Protein AF-A0A0S3CWZ0-F1 (afdb_monomer_lite)

pLDDT: mean 90.43, std 9.96, range [54.44, 98.12]

Sequence (47 aa):
PVLLKLSENKYWLSVADSDVLLWAKGLAVGRNFKVDIIEPDIYPLAI

Structure (mmCIF, N/CA/C/O backbone):
data_AF-A0A0S3CWZ0-F1
#
_entry.id   AF-A0A0S3CWZ0-F1
#
loop_
_atom_site.group_PDB
_atom_site.id
_atom_site.type_symbol
_atom_site.label_atom_id
_atom_site.label_alt_id
_atom_site.label_comp_id
_atom_site.label_asym_id
_atom_site.label_entity_id
_atom_site.label_seq_id
_atom_site.pdbx_PDB_ins_code
_atom_site.Cartn_x
_atom_site.Cartn_y
_atom_site.Cartn_z
_atom_site.occupancy
_atom_site.B_iso_or_equiv
_atom_site.auth_seq_id
_atom_site.auth_comp_id
_atom_site.auth_asym_id
_atom_site.auth_atom_id
_atom_site.pdbx_PDB_model_num
ATOM 1 N N . PRO A 1 1 ? 8.927 3.874 2.638 1.00 83.62 1 PRO A N 1
ATOM 2 C CA . PRO A 1 1 ? 7.514 3.483 2.417 1.00 83.62 1 PRO A CA 1
ATOM 3 C C . PRO A 1 1 ? 6.750 3.607 3.736 1.00 83.62 1 PRO A C 1
ATOM 5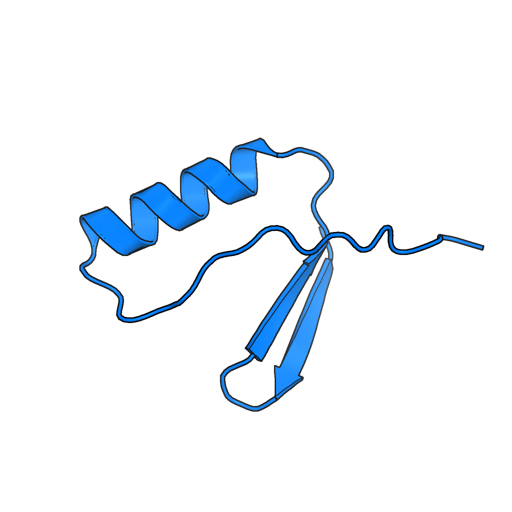 O O . PRO A 1 1 ? 7.330 3.307 4.779 1.00 83.62 1 PRO A O 1
ATOM 8 N N . VAL A 1 2 ? 5.497 4.057 3.694 1.00 90.38 2 VAL A N 1
ATOM 9 C CA . VAL A 1 2 ? 4.638 4.206 4.882 1.00 90.38 2 VAL A CA 1
ATOM 10 C C . VAL A 1 2 ?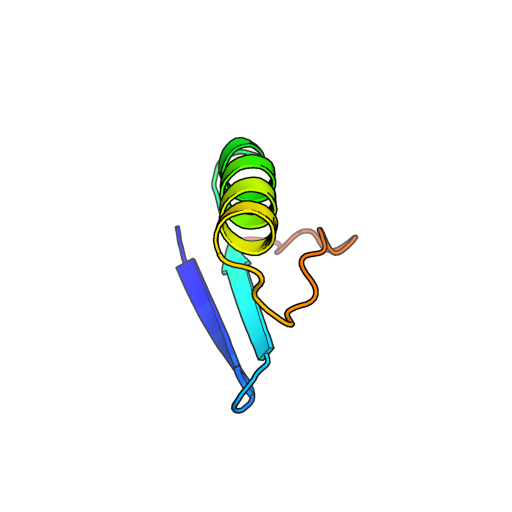 3.326 3.470 4.637 1.00 90.38 2 VAL A C 1
ATOM 12 O O . VAL A 1 2 ? 2.683 3.691 3.616 1.00 90.38 2 VAL A O 1
ATOM 15 N N . LEU A 1 3 ? 2.930 2.596 5.565 1.00 93.38 3 LEU A N 1
ATOM 16 C CA . LEU A 1 3 ? 1.653 1.882 5.525 1.00 93.38 3 LEU A CA 1
ATOM 17 C C . LEU A 1 3 ? 0.699 2.489 6.554 1.00 93.38 3 LEU A C 1
ATOM 19 O O . LEU A 1 3 ? 1.017 2.561 7.739 1.00 93.38 3 LEU A O 1
ATOM 23 N N . LEU A 1 4 ? -0.484 2.882 6.102 1.00 93.94 4 LEU A N 1
ATOM 24 C CA . LEU A 1 4 ? -1.541 3.449 6.928 1.00 93.94 4 LEU A CA 1
ATOM 25 C C . LEU A 1 4 ? -2.758 2.529 6.881 1.00 93.94 4 LEU A C 1
ATOM 27 O O . LEU A 1 4 ? -3.300 2.263 5.809 1.00 93.94 4 LEU A O 1
ATOM 31 N N . LYS A 1 5 ? -3.209 2.056 8.044 1.00 95.75 5 LYS A N 1
ATOM 32 C CA . LYS A 1 5 ? -4.461 1.305 8.175 1.00 95.75 5 LYS A CA 1
ATOM 33 C C . LYS A 1 5 ? -5.609 2.291 8.381 1.00 95.75 5 LYS A C 1
ATOM 35 O O . LYS A 1 5 ? -5.701 2.913 9.433 1.00 95.75 5 LYS A O 1
ATOM 40 N N . LEU A 1 6 ? -6.467 2.434 7.375 1.00 94.44 6 LEU A N 1
ATOM 41 C CA . LEU A 1 6 ? -7.618 3.344 7.412 1.00 94.44 6 LEU A CA 1
ATOM 42 C C . LEU A 1 6 ? -8.853 2.690 8.038 1.00 94.44 6 LEU A C 1
ATOM 44 O O . LEU A 1 6 ? -9.672 3.361 8.656 1.00 94.44 6 LEU A O 1
ATOM 48 N N . SER A 1 7 ? -9.000 1.379 7.853 1.00 97.00 7 SER A N 1
ATOM 49 C CA . SER A 1 7 ? -10.025 0.551 8.489 1.00 97.00 7 SER A CA 1
ATOM 50 C C . SER A 1 7 ? -9.547 -0.902 8.544 1.00 97.00 7 SER A C 1
ATOM 52 O O . SER A 1 7 ? -8.414 -1.199 8.170 1.00 97.00 7 SER A O 1
ATOM 54 N N . GLU A 1 8 ? -10.380 -1.829 9.017 1.00 97.50 8 GLU A N 1
ATOM 55 C CA . GLU A 1 8 ? -10.019 -3.249 9.126 1.00 97.50 8 GLU A CA 1
ATOM 56 C C . GLU A 1 8 ? -9.449 -3.832 7.818 1.00 97.50 8 GLU A C 1
ATOM 58 O O . GLU A 1 8 ? -8.401 -4.481 7.850 1.00 97.50 8 GLU A O 1
ATOM 63 N N . ASN A 1 9 ? -10.072 -3.489 6.682 1.00 97.19 9 ASN A N 1
ATOM 64 C CA . ASN A 1 9 ? -9.769 -4.017 5.346 1.00 97.19 9 ASN A CA 1
ATOM 65 C C . ASN A 1 9 ? -9.354 -2.934 4.332 1.00 97.19 9 ASN A C 1
ATOM 67 O O . ASN A 1 9 ? -9.437 -3.154 3.125 1.00 97.19 9 ASN A O 1
ATOM 71 N N . LYS A 1 10 ? -8.933 -1.750 4.794 1.00 96.56 10 LYS A N 1
ATOM 72 C CA . LYS A 1 10 ? -8.513 -0.646 3.918 1.00 96.56 10 LYS A CA 1
ATOM 73 C C . LYS A 1 10 ? -7.173 -0.087 4.361 1.00 96.56 10 LYS A C 1
ATOM 75 O O . LYS A 1 10 ? -7.029 0.373 5.494 1.00 96.56 10 LYS A O 1
ATOM 80 N N . TYR A 1 11 ? -6.223 -0.078 3.434 1.00 95.69 11 TYR A N 1
ATOM 81 C CA . TYR A 1 11 ? -4.857 0.366 3.674 1.00 95.69 11 TYR A CA 1
ATOM 82 C C . TYR A 1 11 ? -4.417 1.342 2.589 1.00 95.69 11 TYR A C 1
ATOM 84 O O . TYR A 1 11 ? -4.771 1.178 1.423 1.00 95.69 11 TYR A O 1
ATOM 92 N N . TRP A 1 12 ? -3.626 2.335 2.978 1.00 94.06 12 TRP A N 1
ATOM 93 C CA . TRP A 1 12 ? -2.854 3.168 2.064 1.00 94.06 12 TRP A CA 1
ATOM 94 C C . TRP A 1 12 ? -1.381 2.836 2.211 1.00 94.06 12 TRP A C 1
ATOM 96 O O . TRP A 1 12 ? -0.864 2.768 3.325 1.00 94.06 12 TRP A O 1
ATOM 106 N N . LEU A 1 13 ? -0.710 2.640 1.084 1.00 92.81 13 LEU A N 1
ATOM 107 C CA . LEU A 1 13 ? 0.716 2.373 1.030 1.00 92.81 13 LEU A CA 1
ATOM 108 C C . LEU A 1 13 ? 1.383 3.510 0.258 1.00 92.81 13 LEU A C 1
ATOM 110 O O . LEU A 1 13 ? 1.286 3.584 -0.962 1.00 92.81 13 LEU A O 1
ATOM 114 N N . SER A 1 14 ? 2.043 4.404 0.985 1.00 91.31 14 SER A N 1
ATOM 115 C CA . SER A 1 14 ? 2.881 5.449 0.408 1.00 91.31 14 SER A CA 1
ATOM 116 C C . SER A 1 14 ? 4.216 4.835 -0.012 1.00 91.31 14 SER A C 1
ATOM 118 O O . SER A 1 14 ? 4.970 4.304 0.817 1.00 91.31 14 SER A O 1
ATOM 120 N N . VAL A 1 15 ? 4.486 4.880 -1.313 1.00 88.25 15 VAL A N 1
ATOM 121 C CA . VAL A 1 15 ? 5.674 4.317 -1.964 1.00 88.25 15 VAL A CA 1
ATOM 122 C C . VAL A 1 15 ? 6.448 5.411 -2.684 1.00 88.25 15 VAL A C 1
ATOM 124 O O . VAL A 1 15 ? 5.893 6.451 -3.017 1.00 88.25 15 VAL A O 1
ATOM 127 N N . ALA A 1 16 ? 7.745 5.182 -2.883 1.00 84.88 16 ALA A N 1
ATOM 128 C CA . ALA A 1 16 ? 8.606 6.119 -3.600 1.00 84.88 16 ALA A CA 1
ATOM 129 C C . ALA A 1 16 ? 8.491 5.979 -5.129 1.00 84.88 16 ALA A C 1
ATOM 131 O O . ALA A 1 16 ? 8.784 6.933 -5.836 1.00 84.88 16 ALA A O 1
ATOM 132 N N . ASP A 1 17 ? 8.075 4.805 -5.619 1.00 83.12 17 ASP A N 1
ATOM 133 C CA . ASP A 1 17 ? 7.927 4.503 -7.043 1.00 83.12 17 ASP A CA 1
ATOM 134 C C . ASP A 1 17 ? 6.736 3.555 -7.282 1.00 83.12 17 ASP A C 1
ATOM 136 O O . ASP A 1 17 ? 6.322 2.793 -6.398 1.00 83.12 17 ASP A O 1
ATOM 140 N N . SER A 1 18 ? 6.207 3.614 -8.497 1.00 81.00 18 SER A N 1
ATOM 141 C CA . SER A 1 18 ? 5.065 2.881 -9.038 1.00 81.00 18 SER A CA 1
ATOM 142 C C . SER A 1 18 ? 5.276 1.365 -9.167 1.00 81.00 18 SER A C 1
ATOM 144 O O . SER A 1 18 ? 4.294 0.621 -9.217 1.00 81.00 18 SER A O 1
ATOM 146 N N . ASP A 1 19 ? 6.514 0.864 -9.125 1.00 90.75 19 ASP A N 1
ATOM 147 C CA . ASP A 1 19 ? 6.821 -0.575 -9.217 1.00 90.75 19 ASP A CA 1
ATOM 148 C C . ASP A 1 19 ? 6.075 -1.422 -8.174 1.00 90.75 19 ASP A C 1
ATOM 150 O O . ASP A 1 19 ? 5.663 -2.558 -8.435 1.00 90.75 19 ASP A O 1
ATOM 154 N N . VAL A 1 20 ? 5.834 -0.856 -6.989 1.00 92.50 20 VAL A N 1
ATOM 155 C CA . VAL A 1 20 ? 5.114 -1.545 -5.911 1.00 92.50 20 VAL A CA 1
ATOM 156 C C . VAL A 1 20 ? 3.648 -1.790 -6.276 1.00 92.50 20 VAL A C 1
ATOM 158 O O . VAL A 1 20 ? 3.092 -2.821 -5.892 1.00 92.50 20 VAL A O 1
ATOM 161 N N . LEU A 1 21 ? 3.028 -0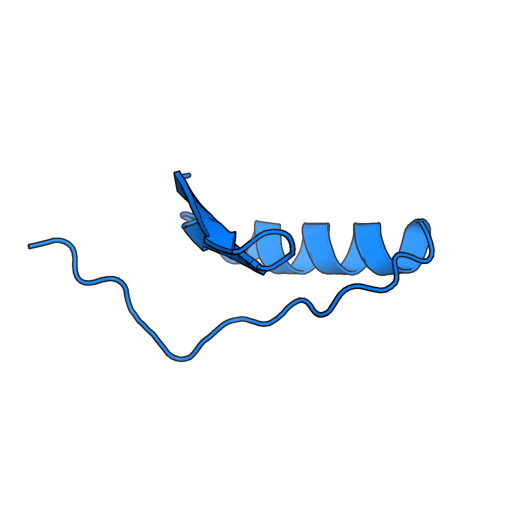.902 -7.061 1.00 92.69 21 LEU A N 1
ATOM 162 C CA . LEU A 1 21 ? 1.663 -1.089 -7.552 1.00 92.69 21 LEU A CA 1
ATOM 163 C C . LEU A 1 21 ? 1.581 -2.301 -8.487 1.00 92.69 21 LEU A C 1
ATOM 165 O O . LEU A 1 21 ? 0.684 -3.136 -8.343 1.00 92.69 21 LEU A O 1
ATOM 169 N N . LEU A 1 22 ? 2.521 -2.410 -9.429 1.00 94.56 22 LEU A N 1
ATOM 170 C CA . LEU A 1 22 ? 2.582 -3.525 -10.377 1.00 94.56 22 LEU A CA 1
ATOM 171 C C . LEU A 1 22 ? 2.877 -4.847 -9.663 1.00 94.56 22 LEU A C 1
ATOM 173 O O . LEU A 1 22 ? 2.197 -5.845 -9.915 1.00 94.56 22 LEU A O 1
ATOM 177 N N . TRP A 1 23 ? 3.820 -4.843 -8.719 1.00 94.88 23 TRP A N 1
ATOM 178 C CA . TRP A 1 23 ? 4.119 -6.004 -7.883 1.00 94.88 23 TRP A CA 1
ATOM 179 C C . TRP A 1 23 ? 2.898 -6.464 -7.072 1.00 94.88 23 TRP A C 1
ATOM 181 O O . TRP A 1 23 ? 2.561 -7.650 -7.087 1.00 94.88 23 TRP A O 1
ATOM 191 N N . ALA A 1 24 ? 2.191 -5.539 -6.414 1.00 95.94 24 ALA A N 1
ATOM 192 C CA . ALA A 1 24 ? 1.016 -5.863 -5.606 1.00 95.94 24 ALA A CA 1
ATOM 193 C C . ALA A 1 24 ? -0.122 -6.443 -6.463 1.00 95.94 24 ALA A C 1
ATOM 195 O O . ALA A 1 24 ? -0.734 -7.445 -6.081 1.00 95.94 24 ALA A O 1
ATOM 196 N N . LYS A 1 25 ? -0.362 -5.872 -7.652 1.00 95.88 25 LYS A N 1
ATOM 197 C CA . LYS A 1 25 ? -1.319 -6.413 -8.632 1.00 95.88 25 LYS A CA 1
ATOM 198 C C . LYS A 1 25 ? -0.932 -7.824 -9.080 1.00 95.88 25 LYS A C 1
ATOM 200 O O . LYS A 1 25 ? -1.778 -8.717 -9.066 1.00 95.88 25 LYS A O 1
ATOM 205 N N . GLY A 1 26 ? 0.339 -8.052 -9.415 1.00 97.38 26 GLY A N 1
ATOM 206 C CA . GLY A 1 26 ? 0.840 -9.376 -9.797 1.00 97.38 26 GLY A CA 1
ATOM 207 C C . GLY A 1 26 ? 0.667 -10.417 -8.688 1.00 97.38 26 GLY A C 1
ATOM 208 O O . GLY A 1 26 ? 0.228 -11.537 -8.951 1.00 97.38 26 GLY A O 1
ATOM 209 N N . LEU A 1 27 ? 0.936 -10.036 -7.437 1.00 97.75 27 LEU A N 1
ATOM 210 C CA . LEU A 1 27 ? 0.744 -10.905 -6.278 1.00 97.75 27 LEU A CA 1
ATOM 211 C C . LEU A 1 27 ? -0.734 -11.260 -6.064 1.00 97.75 27 LEU A C 1
ATOM 213 O O . LEU A 1 27 ? -1.046 -12.427 -5.822 1.00 97.75 27 LEU A O 1
ATOM 217 N N . ALA A 1 28 ? -1.637 -10.281 -6.179 1.00 98.12 28 ALA A N 1
ATOM 218 C CA . ALA A 1 28 ? -3.073 -10.505 -6.036 1.00 98.12 28 ALA A CA 1
ATOM 219 C C . ALA A 1 28 ? -3.609 -11.479 -7.092 1.00 98.12 28 ALA A C 1
ATOM 221 O O . ALA A 1 28 ? -4.328 -12.415 -6.742 1.00 98.12 28 ALA A O 1
ATOM 222 N N . VAL A 1 29 ? -3.185 -11.323 -8.350 1.00 97.69 29 VAL A N 1
ATOM 223 C CA . VAL A 1 29 ? -3.529 -12.252 -9.437 1.00 97.69 29 VAL A CA 1
ATOM 224 C C . VAL A 1 29 ? -2.935 -13.640 -9.178 1.00 97.69 29 VAL A C 1
ATOM 226 O O . VAL A 1 29 ? -3.663 -14.630 -9.179 1.00 97.69 29 VAL A O 1
ATOM 229 N N . GLY A 1 30 ? -1.633 -13.731 -8.890 1.00 98.12 30 GLY A N 1
ATOM 230 C CA . GLY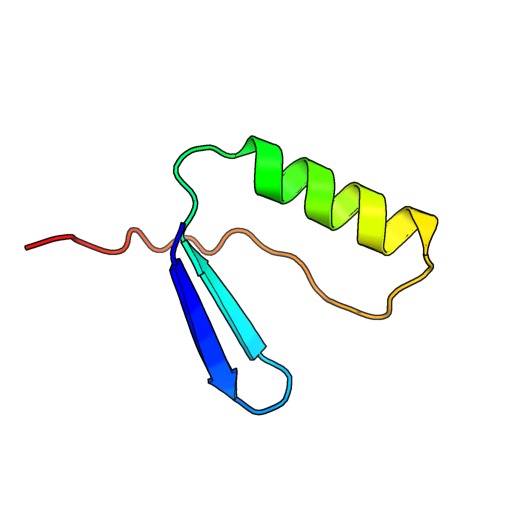 A 1 30 ? -0.933 -15.010 -8.717 1.00 98.12 30 GLY A CA 1
ATOM 231 C C . GLY A 1 30 ? -1.372 -15.822 -7.492 1.00 98.12 30 GLY A C 1
ATOM 232 O O . GLY A 1 30 ? -1.143 -17.030 -7.440 1.00 98.12 30 GLY A O 1
ATOM 233 N N . ARG A 1 31 ? -1.998 -15.180 -6.500 1.00 98.00 31 ARG A N 1
ATOM 234 C CA . ARG A 1 31 ? -2.526 -15.828 -5.286 1.00 98.00 31 ARG A CA 1
ATOM 235 C C . ARG A 1 31 ? -4.049 -15.827 -5.199 1.00 98.00 31 ARG A C 1
ATOM 237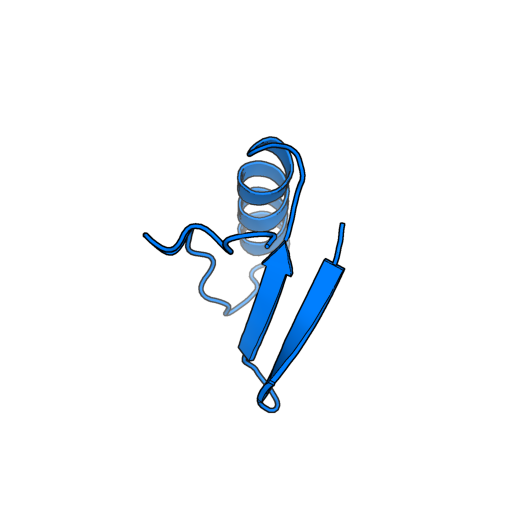 O O . ARG A 1 31 ? -4.587 -16.293 -4.197 1.00 98.00 31 ARG A O 1
ATOM 244 N N . ASN A 1 32 ? -4.733 -15.346 -6.236 1.00 97.50 32 ASN A N 1
ATOM 245 C CA . ASN A 1 32 ? -6.189 -15.242 -6.295 1.00 97.50 32 ASN A CA 1
ATOM 246 C C . ASN A 1 32 ? -6.789 -14.496 -5.083 1.00 97.50 32 ASN A C 1
ATOM 248 O O . ASN A 1 32 ? -7.791 -14.917 -4.496 1.00 97.50 32 ASN A O 1
ATOM 252 N N . PHE A 1 33 ? -6.141 -13.403 -4.670 1.00 98.06 33 PHE A N 1
ATOM 253 C CA . PHE A 1 33 ? -6.632 -12.570 -3.577 1.00 98.06 33 PHE A CA 1
ATOM 254 C C . PHE A 1 33 ? -7.852 -11.763 -4.022 1.00 98.06 33 PHE A C 1
ATOM 256 O O . PHE A 1 33 ? -7.850 -11.126 -5.072 1.00 98.06 33 PHE A O 1
ATOM 263 N N . LYS A 1 34 ? -8.889 -11.750 -3.181 1.00 97.44 34 LYS A N 1
ATOM 264 C CA . LYS A 1 34 ? -10.090 -10.929 -3.373 1.00 97.44 34 LYS A CA 1
ATOM 265 C C . LYS A 1 34 ? -9.865 -9.536 -2.787 1.00 97.44 34 LYS A C 1
ATOM 267 O O . LYS A 1 34 ? -10.364 -9.236 -1.706 1.00 97.44 34 LYS A O 1
ATOM 272 N N . VAL A 1 35 ? -9.048 -8.732 -3.460 1.00 97.25 35 VAL A N 1
ATOM 273 C CA . VAL A 1 35 ? -8.682 -7.376 -3.026 1.00 97.25 35 VAL A CA 1
ATOM 274 C C . VAL A 1 35 ? -8.686 -6.413 -4.207 1.00 97.25 35 VAL A C 1
ATOM 276 O O . VAL A 1 35 ? -8.283 -6.784 -5.307 1.00 97.25 35 VAL A O 1
ATOM 279 N N . ASP A 1 36 ? -9.077 -5.167 -3.952 1.00 96.88 36 ASP A N 1
ATOM 280 C CA . ASP A 1 36 ? -8.986 -4.079 -4.924 1.00 96.88 36 ASP A CA 1
ATOM 281 C C . ASP A 1 36 ? -7.695 -3.284 -4.702 1.00 96.88 36 ASP A C 1
ATOM 283 O O . ASP A 1 36 ? -7.417 -2.818 -3.594 1.00 96.88 36 ASP A O 1
ATOM 287 N N . ILE A 1 37 ? -6.897 -3.125 -5.762 1.00 96.19 37 ILE A N 1
ATOM 288 C CA . ILE A 1 37 ? -5.620 -2.401 -5.731 1.00 96.19 37 ILE A CA 1
ATOM 289 C C . ILE A 1 37 ? -5.685 -1.254 -6.738 1.00 96.19 37 ILE A C 1
ATOM 291 O O . ILE A 1 37 ? -5.649 -1.475 -7.952 1.00 96.19 37 ILE A O 1
ATOM 295 N N . ILE A 1 38 ? -5.753 -0.028 -6.222 1.00 93.62 38 ILE A N 1
ATOM 296 C CA . ILE A 1 38 ? -5.867 1.200 -7.012 1.00 93.62 38 ILE A CA 1
ATOM 297 C C . ILE A 1 38 ? -4.777 2.199 -6.633 1.00 93.62 38 ILE A C 1
ATOM 299 O O . ILE A 1 38 ? -4.332 2.240 -5.487 1.00 93.62 38 ILE A O 1
ATOM 303 N N . GLU A 1 39 ? -4.392 3.026 -7.598 1.00 91.62 39 GLU A N 1
ATOM 304 C CA . GLU A 1 39 ? -3.650 4.256 -7.345 1.00 91.62 39 GLU A CA 1
ATOM 305 C C . GLU A 1 39 ? -4.674 5.389 -7.218 1.00 91.62 39 GLU A C 1
ATOM 307 O O . GLU A 1 39 ? -5.387 5.666 -8.186 1.00 91.62 39 GLU A O 1
ATOM 312 N N . PRO A 1 40 ? -4.859 5.971 -6.022 1.00 88.12 40 PRO A N 1
ATOM 313 C CA . PRO A 1 40 ? -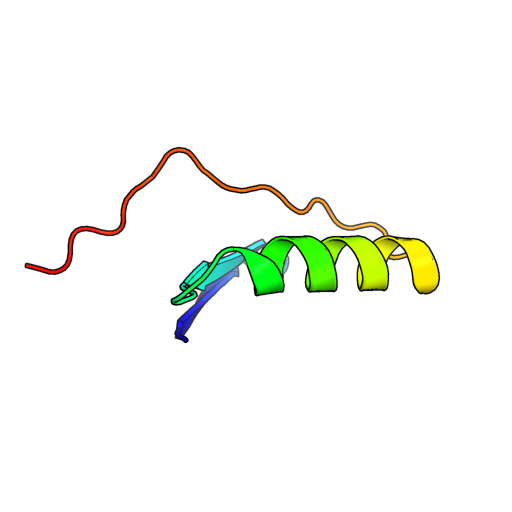5.774 7.089 -5.861 1.00 88.12 40 PRO A CA 1
ATOM 314 C C . PRO A 1 40 ? -5.172 8.353 -6.486 1.00 88.12 40 PRO A C 1
ATOM 316 O O . PRO A 1 40 ? -3.974 8.589 -6.359 1.00 88.12 40 PRO A O 1
ATOM 319 N N . ASP A 1 41 ? -6.014 9.198 -7.083 1.00 85.81 41 ASP A N 1
ATOM 320 C CA . ASP A 1 41 ? -5.638 10.539 -7.561 1.00 85.81 41 ASP A CA 1
ATOM 321 C C . ASP A 1 41 ? -5.483 11.508 -6.373 1.00 85.81 41 ASP A C 1
ATOM 323 O O . ASP A 1 41 ? -6.280 12.419 -6.145 1.00 85.81 41 ASP A O 1
ATOM 327 N N . ILE A 1 42 ? -4.527 11.195 -5.496 1.00 83.50 42 ILE A N 1
ATOM 328 C CA . ILE A 1 42 ? -4.228 11.924 -4.267 1.00 83.50 42 ILE A CA 1
ATOM 329 C C . ILE A 1 42 ? -2.714 11.961 -4.111 1.00 83.50 42 ILE A C 1
ATOM 331 O O . ILE A 1 42 ? -2.062 10.927 -3.970 1.00 83.50 42 ILE A O 1
ATOM 335 N N . TYR A 1 43 ? -2.172 13.169 -4.036 1.00 78.12 43 TYR A N 1
ATOM 336 C CA . TYR A 1 43 ? -0.774 13.401 -3.708 1.00 78.12 43 TYR A CA 1
ATOM 337 C C . TYR A 1 43 ? -0.693 13.728 -2.219 1.00 78.12 43 TYR A C 1
ATOM 339 O O . TYR A 1 43 ? -1.158 14.799 -1.819 1.00 78.12 43 TYR A O 1
ATOM 347 N N . PRO A 1 44 ? -0.168 12.828 -1.368 1.00 68.44 44 PRO A N 1
ATOM 348 C CA . PRO A 1 44 ? 0.075 13.168 0.023 1.00 68.44 44 PRO A CA 1
ATOM 349 C C . PRO A 1 44 ? 1.090 14.314 0.057 1.00 68.44 44 PRO A C 1
ATOM 351 O O . PRO A 1 44 ? 2.283 14.115 -0.160 1.00 68.44 44 PRO A O 1
ATOM 354 N N . LEU A 1 45 ? 0.592 15.532 0.270 1.00 67.69 45 LEU A N 1
ATOM 355 C CA . LEU A 1 45 ? 1.417 16.716 0.457 1.00 67.69 45 LEU A CA 1
ATOM 356 C C . LEU A 1 45 ? 2.240 16.514 1.730 1.00 67.69 45 LEU A C 1
ATOM 358 O O . LEU A 1 45 ? 1.692 16.458 2.830 1.00 67.69 45 LEU A O 1
ATOM 362 N N . ALA A 1 46 ? 3.553 16.390 1.569 1.00 60.41 46 ALA A N 1
ATOM 363 C CA . ALA A 1 46 ? 4.487 16.569 2.666 1.00 60.41 46 ALA A CA 1
ATOM 364 C C . ALA A 1 46 ? 4.693 18.080 2.837 1.00 60.41 46 ALA A C 1
ATOM 366 O O . ALA A 1 46 ? 5.288 18.715 1.966 1.00 60.41 46 ALA A O 1
ATOM 367 N N . ILE A 1 47 ? 4.138 18.646 3.911 1.00 54.44 47 ILE A N 1
ATOM 368 C CA . ILE A 1 47 ? 4.396 20.023 4.362 1.00 54.44 47 ILE A CA 1
ATOM 369 C C . ILE A 1 47 ? 5.367 19.972 5.536 1.00 54.44 47 ILE A C 1
ATOM 371 O O . ILE A 1 47 ? 5.205 19.045 6.365 1.00 54.44 47 ILE A O 1
#

Secondary structure (DSSP, 8-state):
-EEEEEETTEEEEE-SSTHHHHHHHHHHHHTT--------S------

Radius of gyration: 11.67 Å; chains: 1; bounding box: 19×36×20 Å

Foldseek 3Di:
DDWDDPDPQDIDDDDPDCVVLVVVVVVCVVVVPPDDRDDDPDDPDDD